Protein AF-A0A7C5M1B0-F1 (afdb_monomer)

Solvent-accessible surface area (backbone atoms only — not comparable to full-atom values): 9708 Å² total; per-residue (Å²): 134,82,79,70,89,41,77,62,59,51,50,24,54,49,39,26,70,75,68,70,40,52,71,68,57,21,45,44,49,53,32,47,56,36,47,69,73,64,40,56,62,58,49,53,54,39,55,74,72,73,57,76,77,47,74,69,47,49,53,51,51,53,39,23,64,42,48,64,36,65,39,94,92,37,84,89,41,70,48,62,63,58,57,89,81,52,76,47,73,60,75,83,57,37,100,81,70,49,70,61,76,73,84,53,64,68,61,51,54,50,33,49,53,55,38,56,51,49,54,56,50,44,69,72,70,40,98,83,39,66,69,58,52,51,53,53,48,32,67,72,63,34,93,88,44,51,66,67,56,55,55,49,42,55,52,78,69,60,72,79,89,119

Radius of gyration: 26.06 Å; Cα contacts (8 Å, |Δi|>4): 117; chains: 1; bounding box: 60×22×71 Å

pLDDT: mean 77.55, std 13.85, range [33.81, 94.12]

Mean predicted aligned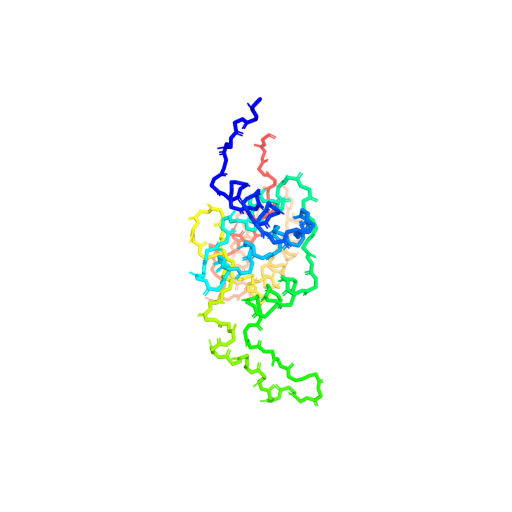 error: 15.54 Å

Sequence (162 aa):
MSEIDNPFDGEACRLMRAQGATEQQARDYVVLRYLRSGDTRALAHWLMGDYSPGPAVKKMVSYMLQPTRQDPEDASKILTCDPHTIPYELVIKSRGGKKGRRPDRVAAERNQAIRDLYYRRLAQVGKGGSDSVIAELVDELGPEVSESMIREAIKERSPKSG

Foldseek 3Di:
DDPPPDPLQVQLVVCCVPPVDDSLVSLLVSCVVCQQVVHCCSVVVVVVVPRDHDPVNVVLLVCLAPQWDQDPVHNVDTDGDDCNSGVHHDQDADPVRHRDDDPPVVLLVVLVVLQVQLVVVCVVVDPPCNVVSLVVSPVVVDDVDDSVSSVVSNVVPPPPPD

Secondary structure (DSSP, 8-state):
-----SHHHHHHHHHHHHH---HHHHHHHHHHHHHHTT--HHHHHHHHHT----HHHHHHHHHHH-SEEE-SS-TT-EEEPPTTT---------TTSSPPPPP-HHHHHHHHHHHHHHHHHHHHH-TT-HHHHHHHHHHHH-TTS-HHHHHHHHHTTS----

Structure (mmCIF, N/CA/C/O backbone):
data_AF-A0A7C5M1B0-F1
#
_entry.id   AF-A0A7C5M1B0-F1
#
loop_
_atom_site.group_PDB
_atom_site.id
_atom_site.type_symbol
_atom_site.label_atom_id
_atom_site.label_alt_id
_atom_site.label_comp_id
_atom_site.label_asym_id
_atom_site.label_entity_id
_atom_site.label_seq_id
_atom_site.pdbx_PDB_ins_code
_atom_site.Cartn_x
_atom_site.Cartn_y
_atom_site.Cartn_z
_atom_site.occupancy
_atom_site.B_iso_or_equiv
_atom_site.auth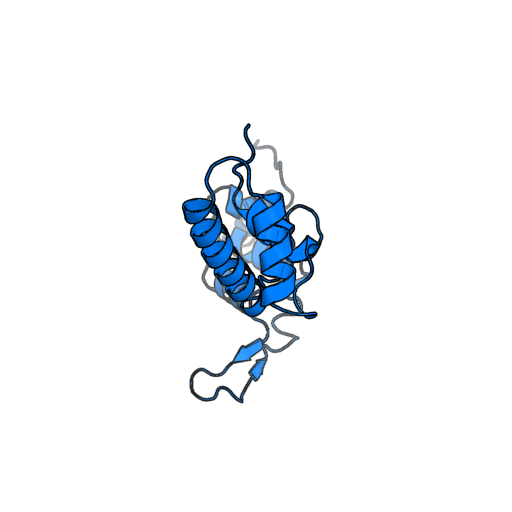_seq_id
_atom_site.auth_comp_id
_atom_site.auth_asym_id
_atom_site.auth_atom_id
_atom_site.pdbx_PDB_model_num
ATOM 1 N N . MET A 1 1 ? 34.343 -0.611 -10.446 1.00 36.69 1 MET A N 1
ATOM 2 C CA . MET A 1 1 ? 33.372 -1.656 -10.830 1.00 36.69 1 MET A CA 1
ATOM 3 C C . MET A 1 1 ? 32.404 -1.774 -9.672 1.00 36.69 1 MET A C 1
ATOM 5 O O . MET A 1 1 ? 32.791 -2.336 -8.662 1.00 36.69 1 MET A O 1
ATOM 9 N N . SER A 1 2 ? 31.248 -1.116 -9.743 1.00 43.09 2 SER A N 1
ATOM 10 C CA . SER A 1 2 ? 30.264 -1.146 -8.658 1.00 43.09 2 SER A CA 1
ATOM 11 C C . SER A 1 2 ? 29.664 -2.546 -8.553 1.00 43.09 2 SER A C 1
ATOM 13 O O . SER A 1 2 ? 29.187 -3.092 -9.550 1.00 43.09 2 SER A O 1
ATOM 15 N N . GLU A 1 3 ? 29.749 -3.131 -7.359 1.00 45.47 3 GLU A N 1
ATOM 16 C CA . GLU A 1 3 ? 29.021 -4.338 -6.983 1.00 45.47 3 GLU A CA 1
ATOM 17 C C . GLU A 1 3 ? 27.537 -4.115 -7.279 1.00 45.47 3 GLU A C 1
ATOM 19 O O . GLU A 1 3 ? 26.922 -3.159 -6.809 1.00 45.47 3 GLU A O 1
ATOM 24 N N . ILE A 1 4 ? 26.974 -4.967 -8.134 1.00 52.50 4 ILE A N 1
ATOM 25 C CA . ILE A 1 4 ? 25.532 -5.031 -8.353 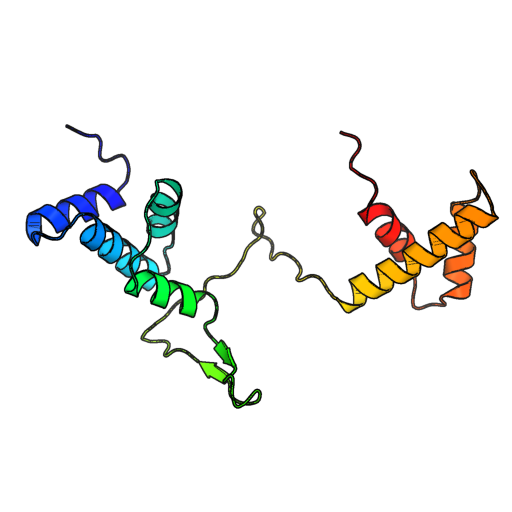1.00 52.50 4 ILE A CA 1
ATOM 26 C C . ILE A 1 4 ? 24.979 -5.763 -7.130 1.00 52.50 4 ILE A C 1
ATOM 28 O O . ILE A 1 4 ? 24.798 -6.977 -7.161 1.00 52.50 4 ILE A O 1
ATOM 32 N N . ASP A 1 5 ? 24.788 -5.031 -6.037 1.00 61.81 5 ASP A N 1
ATOM 33 C CA . ASP A 1 5 ? 24.369 -5.597 -4.748 1.00 61.81 5 ASP A CA 1
ATOM 34 C C . ASP A 1 5 ? 22.879 -6.011 -4.757 1.00 61.81 5 ASP A C 1
ATOM 36 O O . ASP A 1 5 ? 22.371 -6.655 -3.841 1.00 61.81 5 ASP A O 1
ATOM 40 N N . ASN A 1 6 ? 22.161 -5.701 -5.846 1.00 74.31 6 ASN A N 1
ATOM 41 C CA . ASN A 1 6 ? 20.771 -6.083 -6.048 1.00 74.31 6 ASN A CA 1
ATOM 42 C C . ASN A 1 6 ? 20.474 -6.531 -7.497 1.00 74.31 6 ASN A C 1
ATOM 44 O O . ASN A 1 6 ? 20.807 -5.807 -8.444 1.00 74.31 6 ASN A O 1
ATOM 48 N N . PRO A 1 7 ? 19.782 -7.674 -7.720 1.00 82.94 7 PRO A N 1
ATOM 49 C CA . PRO A 1 7 ? 19.343 -8.100 -9.054 1.00 82.94 7 PRO A CA 1
ATOM 50 C C . PRO A 1 7 ? 18.569 -7.034 -9.852 1.00 82.94 7 PRO A C 1
ATOM 52 O O . PRO A 1 7 ? 18.676 -7.021 -11.083 1.00 82.94 7 PRO A O 1
ATOM 55 N N . PHE A 1 8 ? 17.827 -6.135 -9.192 1.00 89.12 8 PHE A N 1
ATOM 56 C CA . PHE A 1 8 ? 17.046 -5.089 -9.868 1.00 89.12 8 PHE A CA 1
ATOM 57 C C . PHE A 1 8 ? 17.935 -4.008 -10.497 1.00 89.12 8 PHE A C 1
ATOM 59 O O . PHE A 1 8 ? 17.674 -3.580 -11.624 1.00 89.12 8 PHE A O 1
ATOM 66 N N . ASP A 1 9 ? 19.026 -3.625 -9.828 1.00 87.06 9 ASP A N 1
ATOM 67 C CA . ASP A 1 9 ? 19.977 -2.623 -10.332 1.00 87.06 9 ASP A CA 1
ATOM 68 C C . ASP A 1 9 ? 20.715 -3.136 -11.566 1.00 87.06 9 ASP A C 1
ATOM 70 O O . ASP A 1 9 ? 20.898 -2.413 -12.548 1.00 87.06 9 ASP A O 1
ATOM 74 N N . GLY A 1 10 ? 21.072 -4.424 -11.562 1.00 87.19 10 GLY A N 1
ATOM 75 C CA . GLY A 1 10 ? 21.668 -5.079 -12.722 1.00 87.19 10 GLY A CA 1
ATOM 76 C C . GLY A 1 10 ? 20.730 -5.093 -13.929 1.00 87.19 10 GLY A C 1
ATOM 77 O O . GLY A 1 10 ? 21.176 -4.935 -15.066 1.00 87.19 10 GLY A O 1
ATOM 78 N N . GLU A 1 11 ? 19.427 -5.261 -13.703 1.00 88.75 11 GLU A N 1
ATOM 79 C CA . GLU A 1 11 ? 18.418 -5.220 -14.762 1.00 88.75 11 GLU A CA 1
ATOM 80 C C . GLU A 1 11 ? 18.210 -3.804 -15.310 1.00 88.75 11 GLU A C 1
ATOM 82 O O . GLU A 1 11 ? 18.236 -3.621 -16.530 1.00 88.75 11 GLU A O 1
ATOM 87 N N . ALA A 1 12 ? 18.108 -2.801 -14.434 1.00 88.81 12 ALA A N 1
ATOM 88 C CA . ALA A 1 12 ? 18.019 -1.400 -14.837 1.00 88.81 12 ALA A CA 1
ATOM 89 C C . ALA A 1 12 ? 19.258 -0.969 -15.645 1.00 88.81 12 ALA A C 1
ATOM 91 O O . ALA A 1 12 ? 19.126 -0.414 -16.736 1.00 88.81 12 ALA A O 1
ATOM 92 N N . CYS A 1 13 ? 20.463 -1.335 -15.191 1.00 90.06 13 CYS A N 1
ATOM 93 C CA . CYS A 1 13 ? 21.714 -1.076 -15.912 1.00 90.06 13 CYS A CA 1
ATOM 94 C C . CYS A 1 13 ? 21.727 -1.698 -17.317 1.00 90.06 13 CYS A C 1
ATOM 96 O O . CYS A 1 13 ? 22.219 -1.084 -18.267 1.00 90.06 13 CYS A O 1
ATOM 98 N N . ARG A 1 14 ? 21.194 -2.918 -17.474 1.00 89.62 14 ARG A N 1
ATOM 99 C CA . ARG A 1 14 ? 21.079 -3.567 -18.790 1.00 89.62 14 ARG A CA 1
ATOM 100 C C . ARG A 1 14 ? 20.118 -2.816 -19.709 1.00 89.62 14 ARG A C 1
ATOM 102 O O . ARG A 1 14 ? 20.447 -2.634 -20.877 1.00 89.62 14 ARG A O 1
ATOM 109 N N . LEU A 1 15 ? 18.979 -2.351 -19.197 1.00 89.44 15 LEU A N 1
ATOM 110 C CA . LEU A 1 15 ? 18.005 -1.574 -19.973 1.00 89.44 15 LEU A CA 1
ATOM 111 C C . LEU A 1 15 ? 18.573 -0.230 -20.430 1.00 89.44 15 LEU A C 1
ATOM 113 O O . LEU A 1 15 ? 18.432 0.122 -21.599 1.00 89.44 15 LEU A O 1
ATOM 117 N N . MET A 1 16 ? 19.286 0.475 -19.550 1.00 90.44 16 MET A N 1
ATOM 118 C CA . MET A 1 16 ? 19.963 1.728 -19.901 1.00 90.44 16 MET A CA 1
ATOM 119 C C . MET A 1 16 ? 20.961 1.518 -21.047 1.00 90.44 16 MET A C 1
ATOM 121 O O . MET A 1 16 ? 20.971 2.280 -22.010 1.00 90.44 16 MET A O 1
ATOM 125 N N . ARG A 1 17 ? 21.765 0.447 -20.983 1.00 88.75 17 ARG A N 1
ATOM 126 C CA . ARG A 1 17 ? 22.765 0.126 -22.016 1.00 88.75 17 ARG A CA 1
ATOM 127 C C . ARG A 1 17 ? 22.148 -0.341 -23.332 1.00 88.75 17 ARG A C 1
ATOM 129 O O . ARG A 1 17 ? 22.654 0.013 -24.388 1.00 88.75 17 ARG A O 1
ATOM 136 N N . ALA A 1 18 ? 21.098 -1.158 -23.275 1.00 88.00 18 ALA A N 1
ATOM 137 C CA . ALA A 1 18 ? 20.510 -1.778 -24.460 1.00 88.00 18 ALA A CA 1
ATOM 138 C C . ALA A 1 18 ? 19.533 -0.859 -25.206 1.00 88.00 18 ALA A C 1
ATOM 140 O O . ALA A 1 18 ? 19.416 -0.959 -26.423 1.00 88.00 18 ALA A O 1
ATOM 141 N N . GLN A 1 19 ? 18.810 0.003 -24.487 1.00 85.56 19 GLN A N 1
ATOM 142 C CA . GLN A 1 19 ? 17.706 0.797 -25.040 1.00 85.56 19 GLN A CA 1
ATOM 143 C C . GLN A 1 19 ? 17.952 2.309 -24.966 1.00 85.56 19 GLN A C 1
ATOM 145 O O . GLN A 1 19 ? 17.096 3.079 -25.393 1.00 85.56 19 GLN A O 1
ATOM 150 N N . GLY A 1 20 ? 19.083 2.753 -24.404 1.00 83.25 20 GLY A N 1
ATOM 151 C CA . GLY A 1 20 ? 19.366 4.179 -24.202 1.00 83.25 20 GLY A CA 1
ATOM 152 C C . GLY A 1 20 ? 18.375 4.867 -23.257 1.00 83.25 20 GLY A C 1
ATOM 153 O O . GLY A 1 20 ? 18.245 6.088 -23.284 1.00 83.25 20 GLY A O 1
ATOM 154 N N . ALA A 1 21 ? 17.647 4.090 -22.451 1.00 85.62 21 ALA A N 1
ATOM 155 C CA . ALA A 1 21 ? 16.669 4.605 -21.506 1.00 85.62 21 ALA A CA 1
ATOM 156 C C . ALA A 1 21 ? 17.361 5.409 -20.399 1.00 85.62 21 ALA A C 1
ATOM 158 O O . ALA A 1 21 ? 18.472 5.076 -19.973 1.00 85.62 21 ALA A O 1
ATOM 159 N N . THR A 1 22 ? 16.682 6.436 -19.886 1.00 91.50 22 THR A N 1
ATOM 160 C CA . THR A 1 22 ? 17.161 7.121 -18.682 1.00 91.50 22 THR A CA 1
ATOM 161 C C . THR A 1 22 ? 17.103 6.174 -17.487 1.00 91.50 22 THR A C 1
ATOM 163 O O . THR A 1 22 ? 16.317 5.224 -17.459 1.00 91.50 22 THR A O 1
ATOM 166 N N . GLU A 1 23 ? 17.912 6.443 -16.465 1.00 89.50 23 GLU A N 1
ATOM 167 C CA . GLU A 1 23 ? 17.911 5.649 -15.234 1.00 89.50 23 GLU A CA 1
ATOM 168 C C . GLU A 1 23 ? 16.509 5.541 -14.618 1.00 89.50 23 GLU A C 1
ATOM 170 O O . GLU A 1 23 ? 16.060 4.453 -14.260 1.00 89.50 23 GLU A O 1
ATOM 175 N N . GLN A 1 24 ? 15.771 6.653 -14.592 1.00 90.69 24 GLN A N 1
ATOM 176 C CA . GLN A 1 24 ? 14.396 6.694 -14.106 1.00 90.69 24 GLN A CA 1
ATOM 177 C C . GLN A 1 24 ? 13.464 5.785 -14.921 1.00 90.69 24 GLN A C 1
ATOM 179 O O . GLN A 1 24 ? 12.676 5.035 -14.349 1.00 90.69 24 GLN A O 1
ATOM 184 N N . GLN A 1 25 ? 13.560 5.822 -16.253 1.00 91.75 25 GLN A N 1
ATOM 185 C CA . GLN A 1 25 ? 12.745 4.978 -17.132 1.00 91.75 25 GLN A CA 1
ATOM 186 C C . GLN A 1 25 ? 13.082 3.494 -16.966 1.00 91.75 25 GLN A C 1
ATOM 188 O O . GLN A 1 25 ? 12.183 2.654 -16.959 1.00 91.75 25 GLN A O 1
ATOM 193 N N . ALA A 1 26 ? 14.366 3.171 -16.801 1.00 93.00 26 ALA A N 1
ATOM 194 C CA . ALA A 1 26 ? 14.817 1.807 -16.571 1.00 93.00 26 ALA A CA 1
ATOM 195 C C . ALA A 1 26 ? 14.298 1.263 -15.231 1.00 93.00 26 ALA A C 1
ATOM 197 O O . ALA A 1 26 ? 13.750 0.160 -15.195 1.00 93.00 26 ALA A O 1
ATOM 198 N N . ARG A 1 27 ? 14.390 2.051 -14.150 1.00 93.06 27 ARG A N 1
ATOM 199 C CA . ARG A 1 27 ? 13.822 1.699 -12.837 1.00 93.06 27 ARG A CA 1
ATOM 200 C C . ARG A 1 27 ? 12.303 1.519 -12.916 1.00 93.06 27 ARG A C 1
ATOM 202 O O . ARG A 1 27 ? 11.799 0.479 -12.497 1.00 93.06 27 ARG A O 1
ATOM 209 N N . ASP A 1 28 ? 11.577 2.464 -13.523 1.00 94.12 28 ASP A N 1
ATOM 210 C CA . ASP A 1 28 ? 10.119 2.375 -13.713 1.00 94.12 28 ASP A CA 1
ATOM 211 C C . ASP A 1 28 ? 9.714 1.103 -14.474 1.00 94.12 28 ASP A C 1
ATOM 213 O O . ASP A 1 28 ? 8.752 0.429 -14.096 1.00 94.12 28 ASP A O 1
ATOM 217 N N . TYR A 1 29 ? 10.451 0.748 -15.531 1.00 93.56 29 TYR A N 1
ATOM 218 C CA . TYR A 1 29 ? 10.192 -0.459 -16.311 1.00 93.56 29 TYR A CA 1
ATOM 219 C C . TYR A 1 29 ? 10.361 -1.726 -15.471 1.00 93.56 29 TYR A C 1
ATOM 221 O O . TYR A 1 29 ? 9.476 -2.587 -15.470 1.00 93.56 29 TYR A O 1
ATOM 229 N N . VAL A 1 30 ? 11.471 -1.831 -14.732 1.00 93.62 30 VAL A N 1
ATOM 230 C CA . VAL A 1 30 ? 11.724 -2.972 -13.845 1.00 93.62 30 VAL A CA 1
ATOM 231 C C . VAL A 1 30 ? 10.624 -3.051 -12.789 1.00 93.62 30 VAL A C 1
ATOM 233 O O . VAL A 1 30 ? 9.998 -4.095 -12.641 1.00 93.62 30 VAL A O 1
ATOM 236 N N . VAL A 1 31 ? 10.278 -1.945 -12.127 1.00 93.81 31 VAL A N 1
ATOM 237 C CA . VAL A 1 31 ? 9.184 -1.934 -11.146 1.00 93.81 31 VAL A CA 1
ATOM 238 C C . VAL A 1 31 ? 7.869 -2.424 -11.756 1.00 93.81 31 VAL A C 1
ATOM 240 O O . VAL A 1 31 ? 7.239 -3.322 -11.200 1.00 93.81 31 VAL A O 1
ATOM 243 N N . LEU A 1 32 ? 7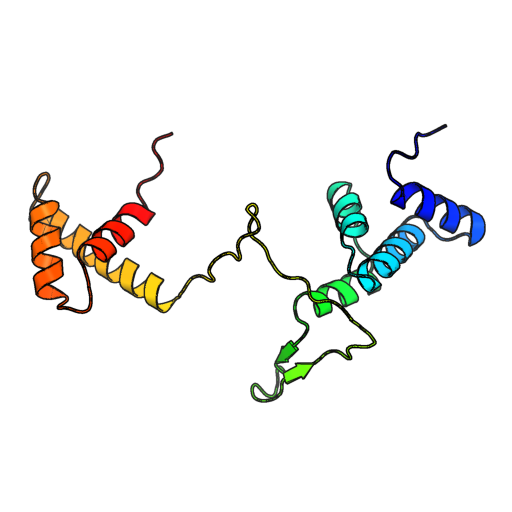.453 -1.888 -12.907 1.00 92.12 32 LEU A N 1
ATOM 244 C CA . LEU A 1 32 ? 6.210 -2.301 -13.567 1.00 92.12 32 LEU A CA 1
ATOM 245 C C . LEU A 1 32 ? 6.204 -3.788 -13.918 1.00 92.12 32 LEU A C 1
ATOM 247 O O . LEU A 1 32 ? 5.176 -4.450 -13.766 1.00 92.12 32 LEU A O 1
ATOM 251 N N . ARG A 1 33 ? 7.339 -4.315 -14.383 1.00 91.31 33 ARG A N 1
ATOM 252 C CA . ARG A 1 33 ? 7.486 -5.729 -14.723 1.00 91.31 33 ARG A CA 1
ATOM 253 C C . ARG A 1 33 ? 7.256 -6.623 -13.504 1.00 91.31 33 ARG A C 1
ATOM 255 O O . ARG A 1 33 ? 6.480 -7.568 -13.604 1.00 91.31 33 ARG A O 1
ATOM 262 N N . TYR A 1 34 ? 7.884 -6.308 -12.372 1.00 91.25 34 TYR A N 1
ATOM 263 C CA . TYR A 1 34 ? 7.756 -7.102 -11.144 1.00 91.25 34 TYR A CA 1
ATOM 264 C C . TYR A 1 34 ? 6.376 -6.934 -10.489 1.00 91.25 34 TYR A C 1
ATOM 266 O O . TYR A 1 34 ? 5.781 -7.915 -10.044 1.00 91.25 34 TYR A O 1
ATOM 274 N N . LEU A 1 35 ? 5.791 -5.731 -10.520 1.00 89.94 35 LEU A N 1
ATOM 275 C CA . LEU A 1 35 ? 4.429 -5.512 -10.018 1.00 89.94 35 LEU A CA 1
ATOM 276 C C . LEU A 1 35 ? 3.387 -6.333 -10.788 1.00 89.94 35 LEU A C 1
ATOM 278 O O . LEU A 1 35 ? 2.474 -6.889 -10.181 1.00 89.94 35 LEU A O 1
ATOM 282 N N . ARG A 1 36 ? 3.545 -6.476 -12.111 1.00 87.69 36 ARG A N 1
ATOM 283 C CA . ARG A 1 36 ? 2.673 -7.329 -12.938 1.00 87.69 36 ARG A CA 1
ATOM 284 C C . ARG A 1 36 ? 2.764 -8.813 -12.593 1.00 87.69 36 ARG A C 1
ATOM 286 O O . ARG A 1 36 ? 1.823 -9.532 -12.896 1.00 87.69 36 ARG A O 1
ATOM 293 N N . SER A 1 37 ? 3.853 -9.265 -11.971 1.00 86.75 37 SER A N 1
ATOM 294 C CA . SER A 1 37 ? 3.994 -10.624 -11.432 1.00 86.75 37 SER A CA 1
ATOM 295 C C . SER A 1 37 ? 3.676 -10.716 -9.934 1.00 86.75 37 SER A C 1
ATOM 297 O O . SER A 1 37 ? 3.925 -11.751 -9.323 1.00 86.75 37 SER A O 1
ATOM 299 N N . GLY A 1 38 ? 3.168 -9.638 -9.325 1.00 84.31 38 GLY A N 1
ATOM 300 C CA . GLY A 1 38 ? 2.824 -9.588 -7.902 1.00 84.31 38 GLY A CA 1
ATOM 301 C C . GLY A 1 38 ? 4.027 -9.450 -6.967 1.00 84.31 38 GLY A C 1
ATOM 302 O O . GLY A 1 38 ? 3.877 -9.590 -5.755 1.00 84.31 38 GLY A O 1
ATOM 303 N N . ASP A 1 39 ? 5.217 -9.168 -7.501 1.00 87.19 39 ASP A N 1
ATOM 304 C CA . ASP A 1 39 ? 6.433 -8.976 -6.716 1.00 87.19 39 ASP A CA 1
ATOM 305 C C . ASP A 1 39 ? 6.668 -7.484 -6.454 1.00 87.19 39 ASP A C 1
ATOM 307 O O . ASP A 1 39 ? 6.848 -6.674 -7.364 1.00 87.19 39 ASP A O 1
ATOM 311 N N . THR A 1 40 ? 6.669 -7.109 -5.178 1.00 89.69 40 THR A N 1
ATOM 312 C CA . THR A 1 40 ? 6.846 -5.725 -4.729 1.00 89.69 40 THR A CA 1
ATOM 313 C C . THR A 1 40 ? 8.272 -5.414 -4.290 1.00 89.69 40 THR A C 1
ATOM 315 O O . THR A 1 40 ? 8.549 -4.273 -3.924 1.00 89.69 40 THR A O 1
ATOM 318 N N . ARG A 1 41 ? 9.198 -6.385 -4.325 1.00 89.31 41 ARG A N 1
ATOM 319 C CA . ARG A 1 41 ? 10.568 -6.214 -3.811 1.00 89.31 41 ARG A CA 1
ATOM 320 C C . ARG A 1 41 ? 11.348 -5.144 -4.564 1.00 89.31 41 ARG A C 1
ATOM 322 O O . ARG A 1 41 ? 12.036 -4.358 -3.920 1.00 89.31 41 ARG A O 1
ATOM 329 N N . ALA A 1 42 ? 11.193 -5.068 -5.887 1.00 91.06 42 ALA A N 1
ATOM 330 C CA . ALA A 1 42 ? 11.826 -4.031 -6.703 1.00 91.06 42 ALA A CA 1
ATOM 331 C C . ALA A 1 42 ? 11.343 -2.628 -6.309 1.00 91.06 42 ALA A C 1
ATOM 333 O O . ALA A 1 42 ? 12.148 -1.733 -6.061 1.00 91.06 42 ALA A O 1
ATOM 334 N N . LEU A 1 43 ? 10.023 -2.464 -6.162 1.00 92.06 43 LEU A N 1
ATOM 335 C CA . LEU A 1 43 ? 9.423 -1.212 -5.703 1.00 92.06 43 LEU A CA 1
ATOM 336 C C . LEU A 1 43 ? 9.907 -0.849 -4.292 1.00 92.06 43 LEU A C 1
ATOM 338 O O . LEU A 1 43 ? 10.326 0.279 -4.061 1.00 92.06 43 LEU A O 1
ATOM 342 N N . ALA A 1 44 ? 9.861 -1.798 -3.354 1.00 90.56 44 ALA A N 1
ATOM 343 C CA . ALA A 1 44 ? 10.244 -1.572 -1.964 1.00 90.56 44 ALA A CA 1
ATOM 344 C C . ALA A 1 44 ? 11.723 -1.197 -1.827 1.00 90.56 44 ALA A C 1
ATOM 346 O O . ALA A 1 44 ? 12.045 -0.262 -1.099 1.00 90.56 44 ALA A O 1
ATOM 347 N N . HIS A 1 45 ? 12.609 -1.896 -2.540 1.00 91.06 45 HIS A N 1
ATOM 348 C CA . HIS A 1 45 ? 14.039 -1.622 -2.521 1.00 91.06 45 HIS A CA 1
ATOM 349 C C . HIS A 1 45 ? 14.345 -0.178 -2.922 1.00 91.06 45 HIS A C 1
ATOM 351 O O . HIS A 1 45 ? 14.981 0.547 -2.161 1.00 91.06 45 HIS A O 1
ATOM 357 N N . TRP A 1 46 ? 13.845 0.262 -4.076 1.00 91.94 46 TRP A N 1
ATOM 358 C CA . TRP A 1 46 ? 14.146 1.603 -4.560 1.00 91.94 46 TRP A CA 1
ATOM 359 C C . TRP A 1 46 ? 13.407 2.696 -3.785 1.00 91.94 46 TRP A C 1
ATOM 361 O O . TRP A 1 46 ? 13.987 3.752 -3.551 1.00 91.94 46 TRP A O 1
ATOM 371 N N . LEU A 1 47 ? 12.184 2.450 -3.298 1.00 91.62 47 LEU A N 1
ATOM 372 C CA . LEU A 1 47 ? 11.496 3.402 -2.412 1.00 91.62 47 LEU A CA 1
ATOM 373 C C . LEU A 1 47 ? 12.275 3.682 -1.118 1.00 91.62 47 LEU A C 1
ATOM 375 O O . LEU A 1 47 ? 12.180 4.786 -0.590 1.00 91.62 47 LEU A O 1
ATOM 379 N N . MET A 1 48 ? 13.044 2.714 -0.607 1.00 88.56 48 MET A N 1
ATOM 380 C CA . MET A 1 48 ? 13.947 2.946 0.530 1.00 88.56 48 MET A CA 1
ATOM 381 C C . MET A 1 48 ? 15.180 3.776 0.150 1.00 88.56 48 MET A C 1
ATOM 383 O O . MET A 1 48 ? 15.799 4.367 1.030 1.00 88.56 48 MET A O 1
ATOM 387 N N . GLY A 1 49 ? 15.541 3.797 -1.134 1.00 82.31 49 GLY A N 1
ATOM 388 C CA . GLY A 1 49 ? 16.770 4.392 -1.645 1.00 82.31 49 GLY A CA 1
ATOM 389 C C . GLY A 1 49 ? 16.685 5.862 -2.045 1.00 82.31 49 GLY A C 1
ATOM 390 O O . GLY A 1 49 ? 17.753 6.447 -2.114 1.00 82.31 49 GLY A O 1
ATOM 391 N N . ASP A 1 50 ? 15.473 6.421 -2.236 1.00 87.19 50 ASP A N 1
ATOM 392 C CA . ASP A 1 50 ? 15.127 7.786 -2.731 1.00 87.19 50 ASP A CA 1
ATOM 393 C C . ASP A 1 50 ? 14.316 7.830 -4.044 1.00 87.19 50 ASP A C 1
ATOM 395 O O . ASP A 1 50 ? 13.922 8.901 -4.515 1.00 87.19 50 ASP A O 1
ATOM 399 N N . TYR A 1 51 ? 14.016 6.680 -4.642 1.00 91.56 51 TYR A N 1
ATOM 400 C CA . TYR A 1 51 ? 13.312 6.625 -5.919 1.00 91.56 51 TYR A CA 1
ATOM 401 C C . TYR A 1 51 ? 11.894 7.200 -5.833 1.00 91.56 51 TYR A C 1
ATOM 403 O O . TYR A 1 51 ? 11.070 6.789 -5.014 1.00 91.56 51 TYR A O 1
ATOM 411 N N . SER A 1 52 ? 11.581 8.104 -6.764 1.00 91.81 52 SER A N 1
ATOM 412 C CA . SER A 1 52 ? 10.235 8.635 -6.966 1.00 91.81 52 SER A CA 1
ATOM 413 C C . SER A 1 52 ? 9.566 7.908 -8.133 1.00 91.81 52 SER A C 1
ATOM 415 O O . SER A 1 52 ? 10.025 8.049 -9.267 1.00 91.81 52 SER A O 1
ATOM 417 N N . PRO A 1 53 ? 8.477 7.149 -7.913 1.00 92.94 53 PRO A N 1
ATOM 418 C CA . PRO A 1 53 ? 7.851 6.397 -8.991 1.00 92.94 53 PRO A CA 1
ATOM 419 C C . PRO A 1 53 ? 7.258 7.297 -10.078 1.00 92.94 53 PRO A C 1
ATOM 421 O O . PRO A 1 53 ? 6.582 8.295 -9.782 1.00 92.94 53 PRO A O 1
ATOM 424 N N . GLY A 1 54 ? 7.442 6.914 -11.342 1.00 92.94 54 GLY A N 1
ATOM 425 C CA . GLY A 1 54 ? 6.801 7.591 -12.463 1.00 92.94 54 GLY A CA 1
ATOM 426 C C . GLY A 1 54 ? 5.271 7.433 -12.486 1.00 92.94 54 GLY A C 1
ATOM 427 O O . GLY A 1 54 ? 4.696 6.624 -11.745 1.00 92.94 54 GLY A O 1
ATOM 428 N N . PRO A 1 55 ? 4.568 8.183 -13.357 1.00 91.56 55 PRO A N 1
ATOM 429 C CA . PRO A 1 55 ? 3.103 8.175 -13.426 1.00 91.56 55 PRO A CA 1
ATOM 430 C C . PRO A 1 55 ? 2.499 6.787 -13.672 1.00 91.56 55 PRO A C 1
ATOM 432 O O . PRO A 1 55 ? 1.477 6.443 -13.080 1.00 91.56 55 PRO A O 1
ATOM 435 N N . ALA A 1 56 ? 3.141 5.965 -14.506 1.00 88.69 56 ALA A N 1
ATOM 436 C CA . ALA A 1 56 ? 2.665 4.620 -14.824 1.00 88.69 56 ALA A CA 1
ATOM 437 C C . ALA A 1 56 ? 2.730 3.677 -13.611 1.00 88.69 56 ALA A C 1
ATOM 439 O O . ALA A 1 56 ? 1.767 2.960 -13.336 1.00 88.69 56 ALA A O 1
ATOM 440 N N . VAL A 1 57 ? 3.830 3.722 -12.850 1.00 91.81 57 VAL A N 1
ATOM 441 C CA . VAL A 1 57 ? 3.993 2.945 -11.612 1.00 91.81 57 VAL A CA 1
ATOM 442 C C . VAL A 1 57 ? 2.981 3.402 -10.565 1.00 91.81 57 VAL A C 1
ATOM 444 O O . VAL A 1 57 ? 2.292 2.570 -9.982 1.00 91.81 57 VAL A O 1
ATOM 447 N N . LYS A 1 58 ? 2.824 4.719 -10.370 1.00 90.88 58 LYS A N 1
ATOM 448 C CA . LYS A 1 58 ? 1.823 5.287 -9.449 1.00 90.88 58 LYS A CA 1
ATOM 449 C C . LYS A 1 58 ? 0.413 4.822 -9.790 1.00 90.88 58 LYS A C 1
ATOM 451 O O . LYS A 1 58 ? -0.321 4.402 -8.900 1.00 90.88 58 LYS A O 1
ATOM 456 N N . LYS A 1 59 ? 0.052 4.849 -11.077 1.00 87.00 59 LYS A N 1
ATOM 457 C CA . LYS A 1 59 ? -1.245 4.373 -11.564 1.00 87.00 59 LYS A CA 1
ATOM 458 C C . LYS A 1 59 ? -1.440 2.888 -11.243 1.00 87.00 59 LYS A C 1
ATOM 460 O O . LYS A 1 59 ? -2.446 2.543 -10.632 1.00 87.00 59 LYS A O 1
ATOM 465 N N . MET A 1 60 ? -0.458 2.039 -11.558 1.00 87.44 60 MET A N 1
ATOM 466 C CA . MET A 1 60 ? -0.490 0.610 -11.219 1.00 87.44 60 MET A CA 1
ATOM 467 C C . MET A 1 60 ? -0.694 0.390 -9.714 1.00 87.44 60 MET A C 1
ATOM 469 O O . MET A 1 60 ? -1.649 -0.265 -9.314 1.00 87.44 60 MET A O 1
ATOM 473 N N . VAL A 1 61 ? 0.139 1.003 -8.870 1.00 89.00 61 VAL A N 1
ATOM 474 C CA . VAL A 1 61 ? 0.048 0.864 -7.408 1.00 89.00 61 VAL A CA 1
ATOM 475 C C . VAL A 1 61 ? -1.301 1.353 -6.882 1.00 89.00 61 VAL A C 1
ATOM 477 O O . VAL A 1 61 ? -1.893 0.694 -6.033 1.00 89.00 61 VAL A O 1
ATOM 480 N N . SER A 1 62 ? -1.819 2.474 -7.398 1.00 85.50 62 SER A N 1
ATOM 481 C CA . SER A 1 62 ? -3.108 3.024 -6.960 1.00 85.50 62 SER A CA 1
ATOM 482 C C . SER A 1 62 ? -4.256 2.041 -7.170 1.00 85.50 62 SER A C 1
ATOM 484 O O . SER A 1 62 ? -5.079 1.842 -6.280 1.00 85.50 62 SER A O 1
ATOM 486 N N . TYR A 1 63 ? -4.260 1.364 -8.311 1.00 84.44 63 TYR A N 1
ATOM 487 C CA . TYR A 1 63 ? -5.248 0.349 -8.599 1.00 84.44 63 TYR A CA 1
ATOM 488 C C . TYR A 1 63 ? -5.013 -0.951 -7.822 1.00 84.44 63 TYR A C 1
ATOM 490 O O . TYR A 1 63 ? -5.976 -1.572 -7.394 1.00 84.44 63 TYR A O 1
ATOM 498 N N . MET A 1 64 ? -3.761 -1.358 -7.588 1.00 86.50 64 MET A N 1
ATOM 499 C CA . MET A 1 64 ? -3.489 -2.521 -6.736 1.00 86.50 64 MET A CA 1
ATOM 500 C C . MET A 1 64 ? -3.921 -2.275 -5.279 1.00 86.50 64 MET A C 1
ATOM 502 O O . MET A 1 64 ? -4.298 -3.220 -4.597 1.00 86.50 64 MET A O 1
ATOM 506 N N . LEU A 1 65 ? -3.872 -1.030 -4.785 1.00 84.00 65 LEU A N 1
ATOM 507 C CA . LEU A 1 65 ? -4.352 -0.647 -3.445 1.00 84.00 65 LEU A CA 1
ATOM 508 C C . LEU A 1 65 ? -5.883 -0.564 -3.348 1.00 84.00 65 LEU A C 1
ATOM 510 O O . LEU A 1 65 ? -6.437 -0.700 -2.259 1.00 84.00 65 LEU A O 1
ATOM 514 N N . GLN A 1 66 ? -6.555 -0.278 -4.463 1.00 78.44 66 GLN A N 1
ATOM 515 C CA . GLN A 1 66 ? -8.008 -0.133 -4.555 1.00 78.44 66 GLN A CA 1
ATOM 516 C C . GLN A 1 66 ? -8.520 -0.830 -5.827 1.00 78.44 66 GLN A C 1
ATOM 518 O O . GLN A 1 66 ? -8.918 -0.153 -6.779 1.00 78.44 66 GLN A O 1
ATOM 523 N N . PRO A 1 67 ? -8.512 -2.178 -5.869 1.00 72.19 67 PRO A N 1
ATOM 524 C CA . PRO A 1 67 ? -8.915 -2.928 -7.064 1.00 72.19 67 PRO A CA 1
ATOM 525 C C . PRO A 1 67 ? -10.395 -2.716 -7.404 1.00 72.19 67 PRO A C 1
ATOM 527 O O . PRO A 1 67 ? -10.792 -2.758 -8.570 1.00 72.19 67 PRO A O 1
ATOM 530 N N . THR A 1 68 ? -11.196 -2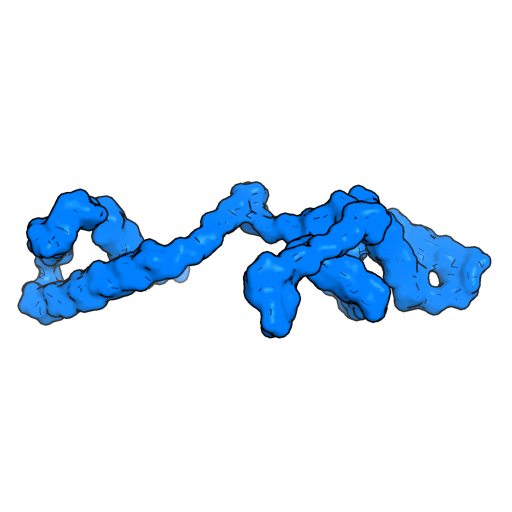.437 -6.375 1.00 73.44 68 THR A N 1
ATOM 531 C CA . THR A 1 68 ? -12.588 -2.008 -6.463 1.00 73.44 68 THR A CA 1
ATOM 532 C C . THR A 1 68 ? -12.700 -0.570 -5.972 1.00 73.44 68 THR A C 1
ATOM 534 O O . THR A 1 68 ? -12.346 -0.277 -4.826 1.00 73.44 68 THR A O 1
ATOM 537 N N . ARG A 1 69 ? -13.224 0.323 -6.806 1.00 68.75 69 ARG A N 1
ATOM 538 C CA . ARG A 1 69 ? -13.460 1.725 -6.460 1.00 68.75 69 ARG A CA 1
ATOM 539 C C . ARG A 1 69 ? -14.943 2.034 -6.608 1.00 68.75 69 ARG A C 1
ATOM 541 O O . ARG A 1 69 ? -15.535 1.664 -7.610 1.00 68.75 69 ARG A O 1
ATOM 548 N N . GLN A 1 70 ? -15.552 2.691 -5.628 1.00 70.56 70 GLN A N 1
ATOM 549 C CA . GLN A 1 70 ? -16.911 3.206 -5.809 1.00 70.56 70 GLN A CA 1
ATOM 550 C C . GLN A 1 70 ? -16.882 4.397 -6.767 1.00 70.56 70 GLN A C 1
ATOM 552 O O . GLN A 1 70 ? -15.957 5.215 -6.711 1.00 70.56 70 GLN A O 1
ATOM 557 N N . ASP A 1 71 ? -17.861 4.450 -7.665 1.00 69.62 71 ASP A N 1
ATOM 558 C CA . ASP A 1 71 ? -18.058 5.592 -8.549 1.00 69.62 71 ASP A CA 1
ATOM 559 C C . ASP A 1 71 ? -18.393 6.824 -7.679 1.00 69.62 71 ASP A C 1
ATOM 561 O O . ASP A 1 71 ? -19.270 6.733 -6.815 1.00 69.62 71 ASP A O 1
ATOM 565 N N . PRO A 1 72 ? -17.673 7.953 -7.817 1.00 70.25 72 PRO A N 1
ATOM 566 C CA . PRO A 1 72 ? -17.928 9.145 -7.007 1.00 70.25 72 PRO A CA 1
ATOM 567 C C . PRO A 1 72 ? -19.334 9.724 -7.212 1.00 70.25 72 PRO A C 1
ATOM 569 O O . PRO A 1 72 ? -19.845 10.370 -6.302 1.00 70.25 72 PRO A O 1
ATOM 572 N N . GLU A 1 73 ? -19.956 9.470 -8.364 1.00 80.19 73 GLU A N 1
ATOM 573 C CA . GLU A 1 73 ? -21.306 9.947 -8.686 1.00 80.19 73 GLU A CA 1
ATOM 574 C C . GLU A 1 73 ? -22.393 8.915 -8.332 1.00 80.19 73 GLU A C 1
ATOM 576 O O . GLU A 1 73 ? -23.570 9.257 -8.239 1.00 80.19 73 GLU A O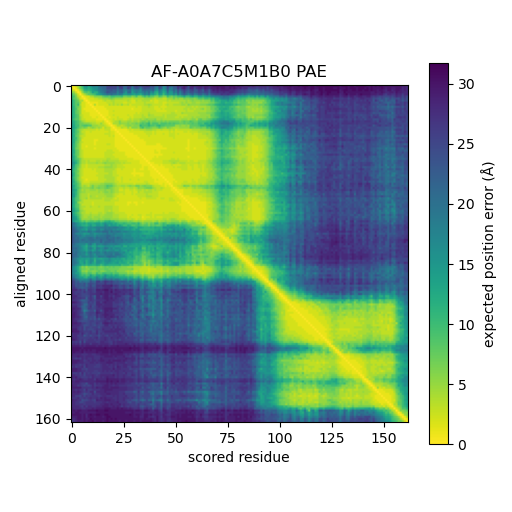 1
ATOM 581 N N . ASP A 1 74 ? -22.018 7.648 -8.111 1.00 76.06 74 ASP A N 1
ATOM 582 C CA . ASP A 1 74 ? -22.951 6.559 -7.815 1.00 76.06 74 ASP A CA 1
ATOM 583 C C . ASP A 1 74 ? -22.341 5.534 -6.845 1.00 76.06 74 ASP A C 1
ATOM 585 O O . ASP A 1 74 ? -21.623 4.604 -7.222 1.00 76.06 74 ASP A O 1
ATOM 589 N N . ALA A 1 75 ? -22.699 5.662 -5.565 1.00 74.31 75 ALA A N 1
ATOM 590 C CA . ALA A 1 75 ? -22.227 4.782 -4.497 1.00 74.31 75 ALA A CA 1
ATOM 591 C C . ALA A 1 75 ? -22.642 3.305 -4.669 1.00 74.31 75 ALA A C 1
ATOM 593 O O . ALA A 1 75 ? -22.053 2.428 -4.028 1.00 74.31 75 ALA A O 1
ATOM 594 N N . SER A 1 76 ? -23.639 3.017 -5.516 1.00 74.75 76 SER A N 1
ATOM 595 C CA . SER A 1 76 ? -24.076 1.650 -5.821 1.00 74.75 76 SER A CA 1
ATOM 596 C C . SER A 1 76 ? -23.211 0.972 -6.887 1.00 74.75 76 SER A C 1
ATOM 598 O O . SER A 1 76 ? -23.199 -0.257 -6.997 1.00 74.75 76 SER A O 1
ATOM 600 N N . LYS A 1 77 ? -22.427 1.754 -7.636 1.00 73.75 77 LYS A N 1
ATOM 601 C CA . LYS A 1 77 ? -21.606 1.273 -8.738 1.00 73.75 77 LYS A CA 1
ATOM 602 C C . LYS A 1 77 ? -20.165 1.052 -8.294 1.00 73.75 77 LYS A C 1
ATOM 604 O O . LYS A 1 77 ? -19.451 1.968 -7.886 1.00 73.75 77 LYS A O 1
ATOM 609 N N . ILE A 1 78 ? -19.719 -0.194 -8.415 1.00 72.50 78 ILE A N 1
ATOM 610 C CA . ILE A 1 78 ? -18.342 -0.593 -8.130 1.00 72.50 78 ILE A CA 1
ATOM 611 C C . ILE A 1 78 ? -17.582 -0.676 -9.453 1.00 72.50 78 ILE A C 1
ATOM 613 O O . ILE A 1 78 ? -17.836 -1.541 -10.287 1.00 72.50 78 ILE A O 1
ATOM 617 N N . LEU A 1 79 ? -16.626 0.226 -9.637 1.00 66.88 79 LEU A N 1
ATOM 618 C CA . LEU A 1 79 ? -15.642 0.187 -10.706 1.00 66.88 79 LEU A CA 1
ATOM 619 C C . LEU A 1 79 ? -14.566 -0.834 -10.332 1.00 66.88 79 LEU A C 1
ATOM 621 O O . LEU A 1 79 ? -13.755 -0.611 -9.432 1.00 66.88 79 LEU A O 1
ATOM 625 N N . THR A 1 80 ? -14.566 -1.968 -11.019 1.00 64.19 80 THR A N 1
ATOM 626 C CA . THR A 1 80 ? -13.511 -2.976 -10.916 1.00 64.19 80 THR A CA 1
ATOM 627 C C . THR A 1 80 ? -12.468 -2.735 -11.995 1.00 64.19 80 THR A C 1
ATOM 629 O O . THR A 1 80 ? -12.815 -2.543 -13.162 1.00 64.19 80 THR A O 1
ATOM 632 N N . CYS A 1 81 ? -11.189 -2.763 -11.630 1.00 65.38 81 CYS A N 1
ATOM 633 C CA . CYS A 1 81 ? -10.129 -2.780 -12.634 1.00 65.38 81 CYS A CA 1
ATOM 634 C C . CYS A 1 81 ? -10.172 -4.099 -13.415 1.00 65.38 81 CYS A C 1
ATOM 636 O O . CYS A 1 81 ? -10.459 -5.151 -12.846 1.00 65.38 81 CYS A O 1
ATOM 638 N N . ASP A 1 82 ? -9.875 -4.037 -14.712 1.00 67.62 82 ASP A N 1
ATOM 639 C CA . ASP A 1 82 ? -9.752 -5.229 -15.547 1.00 67.62 82 ASP A CA 1
ATOM 640 C C . ASP A 1 82 ? -8.649 -6.165 -14.990 1.00 67.62 82 ASP A C 1
ATOM 642 O O . ASP A 1 82 ? -7.501 -5.721 -14.839 1.00 67.62 82 ASP A O 1
ATOM 646 N N . PRO A 1 83 ? -8.958 -7.445 -14.697 1.00 60.34 83 PRO A N 1
ATOM 647 C CA . PRO A 1 83 ? -7.996 -8.413 -14.168 1.00 60.34 83 PRO A CA 1
ATOM 648 C C . PRO A 1 83 ? -6.767 -8.616 -15.060 1.00 60.34 83 PRO A C 1
ATOM 650 O O . PRO A 1 83 ? -5.688 -8.924 -14.555 1.00 60.34 83 PRO A O 1
ATOM 653 N N . HIS A 1 84 ? -6.899 -8.420 -16.378 1.00 62.53 84 HIS A N 1
ATOM 654 C CA . HIS A 1 84 ? -5.766 -8.522 -17.304 1.00 62.53 84 HIS A CA 1
ATOM 655 C C . HIS A 1 84 ? -4.800 -7.344 -17.185 1.00 62.53 84 HIS A C 1
ATOM 657 O O . HIS A 1 84 ? -3.611 -7.472 -17.482 1.00 62.53 84 HIS A O 1
ATOM 663 N N . THR A 1 85 ? -5.296 -6.201 -16.718 1.00 66.50 85 THR A N 1
ATOM 664 C CA . THR A 1 85 ? -4.475 -5.019 -16.483 1.00 66.50 85 THR A CA 1
ATOM 665 C C . THR A 1 85 ? -3.749 -5.125 -15.138 1.00 66.50 85 THR A C 1
ATOM 667 O O . THR A 1 85 ? -2.607 -4.667 -15.032 1.00 66.50 85 THR A O 1
ATOM 670 N N . ILE A 1 86 ? -4.388 -5.714 -14.113 1.00 72.38 86 ILE A N 1
ATOM 671 C CA . ILE A 1 86 ? -3.909 -5.702 -12.716 1.00 72.38 86 ILE A CA 1
ATOM 672 C C . ILE A 1 86 ? -4.237 -7.030 -12.028 1.00 72.38 86 ILE A C 1
ATOM 674 O O . ILE A 1 86 ? -5.274 -7.158 -11.379 1.00 72.38 86 ILE A O 1
ATOM 678 N N . PRO A 1 87 ? -3.347 -8.026 -12.152 1.00 71.75 87 PRO A N 1
ATOM 679 C CA . PRO A 1 87 ? -3.633 -9.377 -11.678 1.00 71.75 87 PRO A CA 1
ATOM 680 C C . PRO A 1 87 ? -3.534 -9.549 -10.153 1.00 71.75 87 PRO A C 1
ATOM 682 O O . PRO A 1 87 ? -3.952 -10.583 -9.636 1.00 71.75 87 PRO A O 1
ATOM 685 N N . TYR A 1 88 ? -2.985 -8.572 -9.421 1.00 81.25 88 TYR A N 1
ATOM 686 C CA . TYR A 1 88 ? -2.710 -8.698 -7.987 1.00 81.25 88 TYR A CA 1
ATOM 687 C C . TYR A 1 88 ? -3.163 -7.473 -7.185 1.00 81.25 88 TYR A C 1
ATOM 689 O O . TYR A 1 88 ? -2.971 -6.333 -7.604 1.00 81.25 88 TYR A O 1
ATOM 697 N N . GLU A 1 89 ? -3.702 -7.719 -5.990 1.00 84.94 89 GLU A N 1
ATOM 698 C CA . GLU A 1 89 ? -4.070 -6.701 -4.999 1.00 84.94 89 GLU A CA 1
ATOM 699 C C . GLU A 1 89 ? -2.961 -6.532 -3.947 1.00 84.94 89 GLU A C 1
ATOM 701 O O . GLU A 1 89 ? -2.377 -7.504 -3.457 1.00 84.94 89 GLU A O 1
ATOM 706 N N . LEU A 1 90 ? -2.696 -5.286 -3.550 1.00 82.88 90 LEU A N 1
ATOM 707 C CA . LEU A 1 90 ? -1.829 -4.962 -2.423 1.00 82.88 90 LEU A CA 1
ATOM 708 C C . LEU A 1 90 ? -2.610 -5.050 -1.113 1.00 82.88 90 LEU A C 1
ATOM 710 O O . LEU A 1 90 ? -3.371 -4.157 -0.747 1.00 82.88 90 LEU A O 1
ATOM 714 N N . VAL A 1 91 ? -2.354 -6.114 -0.356 1.00 78.12 91 VAL A N 1
ATOM 715 C CA . VAL A 1 91 ? -2.977 -6.327 0.952 1.00 78.12 91 VAL A CA 1
ATOM 716 C C . VAL A 1 91 ? -2.086 -5.782 2.066 1.00 78.12 91 VAL A C 1
ATOM 718 O O . VAL A 1 91 ? -0.946 -6.215 2.241 1.00 78.12 91 VAL A O 1
ATOM 721 N N . ILE A 1 92 ? -2.633 -4.885 2.889 1.00 71.12 92 ILE A N 1
ATOM 722 C CA . ILE A 1 92 ? -1.953 -4.393 4.093 1.00 71.12 92 ILE A CA 1
ATOM 723 C C . ILE A 1 92 ? -1.853 -5.533 5.117 1.00 71.12 92 ILE A C 1
ATOM 725 O O . ILE A 1 92 ? -2.861 -6.013 5.645 1.00 71.12 92 ILE A O 1
ATOM 729 N N . LYS A 1 93 ? -0.623 -5.944 5.440 1.00 64.75 93 LYS A N 1
ATOM 730 C CA . LYS A 1 93 ? -0.318 -6.870 6.541 1.00 64.75 93 LYS A CA 1
ATOM 731 C C . LYS A 1 93 ? 0.380 -6.111 7.667 1.00 64.75 93 LYS A C 1
ATOM 733 O O . LYS A 1 93 ? 1.194 -5.229 7.411 1.00 64.75 93 LYS A O 1
ATOM 738 N N . SER A 1 94 ? 0.072 -6.449 8.922 1.00 58.66 94 SER A N 1
ATOM 739 C CA . SER A 1 94 ? 0.873 -5.945 10.047 1.00 58.66 94 SER A CA 1
ATOM 740 C C . SER A 1 94 ? 2.291 -6.528 9.976 1.00 58.66 94 SER A C 1
ATOM 742 O O . SER A 1 94 ? 2.490 -7.577 9.358 1.00 58.66 94 SER A O 1
ATOM 744 N N . ARG A 1 95 ? 3.275 -5.900 10.641 1.00 60.28 95 ARG A N 1
ATOM 745 C CA . ARG A 1 95 ? 4.669 -6.396 10.707 1.00 60.28 95 ARG A CA 1
ATOM 746 C C . ARG A 1 95 ? 4.787 -7.863 11.162 1.00 60.28 95 ARG A C 1
ATOM 748 O O . ARG A 1 95 ? 5.789 -8.496 10.867 1.00 60.28 95 ARG A O 1
ATOM 755 N N . GLY A 1 96 ? 3.770 -8.413 11.833 1.00 58.88 96 GLY A N 1
ATOM 756 C CA . GLY A 1 96 ? 3.712 -9.820 12.245 1.00 58.88 96 GLY A CA 1
ATOM 757 C C . GLY A 1 96 ? 3.014 -10.768 11.260 1.00 58.88 96 GLY A C 1
ATOM 758 O O . GLY A 1 96 ? 2.663 -11.877 11.649 1.00 58.88 96 GLY A O 1
ATOM 759 N N . GLY A 1 97 ? 2.697 -10.337 10.033 1.00 52.94 97 GLY A N 1
ATOM 760 C CA . GLY A 1 97 ? 2.027 -11.156 9.009 1.00 52.94 97 GLY A CA 1
ATOM 761 C C . GLY A 1 97 ? 0.539 -11.437 9.267 1.00 52.94 97 GLY A C 1
ATOM 762 O O . GLY A 1 97 ? -0.191 -11.790 8.341 1.00 52.94 97 GLY A O 1
ATOM 763 N N . LYS A 1 98 ? 0.056 -11.216 10.495 1.00 52.25 98 LYS A N 1
ATOM 764 C CA . LYS A 1 98 ? -1.367 -11.268 10.844 1.00 52.25 98 LYS A CA 1
ATOM 765 C C . LYS A 1 98 ? -2.066 -10.021 10.299 1.00 52.25 98 LYS A C 1
ATOM 767 O O . LYS A 1 98 ? -1.550 -8.906 10.427 1.00 52.25 98 LYS A O 1
ATOM 772 N N . LYS A 1 99 ? -3.230 -10.203 9.669 1.00 46.81 99 LYS A N 1
ATOM 773 C CA . LYS A 1 99 ? -4.103 -9.107 9.220 1.00 46.81 99 LYS A CA 1
ATOM 774 C C . LYS A 1 99 ? -4.330 -8.185 10.420 1.00 46.81 99 LYS A C 1
ATOM 776 O O . LYS A 1 99 ? -4.822 -8.648 11.446 1.00 46.81 99 LYS A O 1
ATOM 781 N N . GLY A 1 100 ? -3.915 -6.919 10.332 1.00 51.59 100 GLY A N 1
ATOM 782 C CA . GLY A 1 100 ? -4.276 -5.948 11.362 1.00 51.59 100 GLY A CA 1
ATOM 783 C C . GLY A 1 100 ? -5.799 -5.923 11.439 1.00 51.59 100 GLY A C 1
ATOM 784 O O . GLY A 1 100 ? -6.452 -5.765 10.404 1.00 51.59 100 GLY A O 1
ATOM 785 N N . ARG A 1 101 ? -6.374 -6.172 12.621 1.00 53.19 101 ARG A N 1
ATOM 786 C CA . ARG A 1 101 ? -7.824 -6.059 12.805 1.00 53.19 101 ARG A CA 1
ATOM 787 C C . ARG A 1 101 ? -8.180 -4.622 12.431 1.00 53.19 101 ARG A C 1
ATOM 789 O O . ARG A 1 101 ? -7.600 -3.694 12.990 1.00 53.19 101 ARG A O 1
ATOM 796 N N . ARG A 1 102 ? -9.052 -4.435 11.433 1.00 57.59 102 ARG A N 1
ATOM 797 C CA . ARG A 1 102 ? -9.564 -3.094 11.127 1.00 57.59 102 ARG A CA 1
ATOM 798 C C . ARG A 1 102 ? -10.165 -2.548 12.428 1.00 57.59 102 ARG A C 1
ATOM 800 O O . ARG A 1 102 ? -10.868 -3.317 13.086 1.00 57.59 102 ARG A O 1
ATOM 807 N N . PRO A 1 103 ? -9.860 -1.300 12.822 1.00 59.88 103 PRO A N 1
ATOM 808 C CA . PRO A 1 103 ? -10.442 -0.730 14.024 1.00 59.88 103 PRO A CA 1
ATOM 809 C C . PRO A 1 103 ? -11.961 -0.752 13.865 1.00 59.88 103 PRO A C 1
ATOM 811 O O . PRO A 1 103 ? -12.507 -0.186 12.917 1.00 59.88 103 PRO A O 1
ATOM 814 N N . ASP A 1 104 ? -12.622 -1.486 14.751 1.00 73.94 104 ASP A N 1
ATOM 815 C CA . ASP A 1 104 ? -14.073 -1.537 14.815 1.00 73.94 104 ASP A CA 1
ATOM 816 C C . ASP A 1 104 ? -14.537 -0.231 15.463 1.00 73.94 104 ASP A C 1
ATOM 818 O O . ASP A 1 104 ? -14.327 -0.014 16.657 1.00 73.94 104 ASP A O 1
ATOM 822 N N . ARG A 1 105 ? -15.088 0.675 14.647 1.00 73.31 105 ARG A N 1
ATOM 823 C CA . ARG A 1 105 ? -15.513 2.007 15.099 1.00 73.31 105 ARG A CA 1
ATOM 824 C C . ARG A 1 105 ? -16.561 1.922 16.205 1.00 73.31 105 ARG A C 1
ATOM 826 O O . ARG A 1 105 ? -16.480 2.691 17.154 1.00 73.31 105 ARG A O 1
ATOM 833 N N . VAL A 1 106 ? -17.471 0.952 16.118 1.00 76.25 106 VAL A N 1
ATOM 834 C CA . VAL A 1 106 ? -18.530 0.751 17.115 1.00 76.25 106 VAL A CA 1
ATOM 835 C C . VAL A 1 106 ? -17.918 0.307 18.440 1.00 76.25 106 VAL A C 1
ATOM 837 O O . VAL A 1 106 ? -18.233 0.856 19.495 1.00 76.25 106 VAL A O 1
ATOM 840 N N . ALA A 1 107 ? -16.978 -0.640 18.392 1.00 73.44 107 ALA A N 1
ATOM 841 C CA . ALA A 1 107 ? -16.262 -1.069 19.589 1.00 73.44 107 ALA A CA 1
ATOM 842 C C . ALA A 1 107 ? -15.415 0.064 20.196 1.00 73.44 107 ALA A C 1
ATOM 844 O O . ALA A 1 107 ? -15.364 0.188 21.417 1.00 73.44 107 ALA A O 1
ATOM 845 N N . ALA A 1 108 ? -14.788 0.905 19.367 1.00 77.06 108 ALA A N 1
ATOM 846 C CA . ALA A 1 108 ? -13.982 2.036 19.822 1.00 77.06 108 ALA A CA 1
ATOM 847 C C . ALA A 1 108 ? -14.827 3.114 20.523 1.00 77.06 108 ALA A C 1
ATOM 849 O O . ALA A 1 108 ? -14.458 3.568 21.604 1.00 77.06 108 ALA A O 1
ATOM 850 N N . GLU A 1 109 ? -15.976 3.486 19.953 1.00 80.56 109 GLU A N 1
ATOM 851 C CA . GLU A 1 109 ? -16.909 4.442 20.568 1.00 80.56 109 GLU A CA 1
ATOM 852 C C . GLU A 1 109 ? -17.484 3.903 21.882 1.00 80.56 109 GLU A C 1
ATOM 854 O O . GLU A 1 109 ? -17.496 4.611 22.891 1.00 80.56 109 GLU A O 1
ATOM 859 N N . ARG A 1 110 ? -17.873 2.622 21.916 1.00 81.50 110 ARG A N 1
ATOM 860 C CA . ARG A 1 110 ? -18.327 1.962 23.147 1.00 81.50 110 ARG A CA 1
ATOM 861 C C . ARG A 1 110 ? -17.237 1.962 24.220 1.00 81.50 110 ARG A C 1
ATOM 863 O O . ARG A 1 110 ? -17.501 2.330 25.362 1.00 81.50 110 ARG A O 1
ATOM 870 N N . ASN A 1 111 ? -16.015 1.561 23.869 1.00 82.06 111 ASN A N 1
ATOM 871 C CA . ASN A 1 111 ? -14.894 1.529 24.808 1.00 82.06 111 ASN A CA 1
ATOM 872 C C . ASN A 1 111 ? -14.581 2.936 25.344 1.00 82.06 111 ASN A C 1
ATOM 874 O O . ASN A 1 111 ? -14.290 3.086 26.530 1.00 82.06 111 ASN A O 1
ATOM 878 N N . GLN A 1 112 ? -14.706 3.970 24.507 1.00 81.81 112 GLN A N 1
ATOM 879 C CA . GLN A 1 112 ? -14.556 5.362 24.921 1.00 81.81 112 GLN A CA 1
ATOM 880 C C . GLN A 1 112 ? -15.657 5.796 25.904 1.00 81.81 112 GLN A C 1
ATOM 882 O O . GLN A 1 112 ? -15.349 6.389 26.935 1.00 81.81 112 GLN A O 1
ATOM 887 N N . ALA A 1 113 ? -16.920 5.442 25.653 1.00 84.69 113 ALA A N 1
ATOM 888 C CA . ALA A 1 113 ? -18.022 5.749 26.567 1.00 84.69 113 ALA A CA 1
ATOM 889 C C . ALA A 1 113 ? -17.863 5.056 27.935 1.00 84.69 113 ALA A C 1
ATOM 891 O O . ALA A 1 113 ? -17.990 5.705 28.976 1.00 84.69 113 ALA A O 1
ATOM 892 N N . ILE A 1 114 ? -17.509 3.763 27.939 1.00 84.62 114 ILE A N 1
ATOM 893 C CA . ILE A 1 114 ? -17.218 2.985 29.160 1.00 84.62 114 ILE A CA 1
ATOM 894 C C . ILE A 1 114 ? -16.101 3.655 29.960 1.00 84.62 114 ILE A C 1
ATOM 896 O O . ILE A 1 114 ? -16.187 3.826 31.177 1.00 84.62 114 ILE A O 1
ATOM 900 N N . ARG A 1 115 ? -15.048 4.071 29.262 1.00 84.19 115 ARG A N 1
ATOM 901 C CA . ARG A 1 115 ? -13.901 4.746 29.852 1.00 84.19 115 ARG A CA 1
ATOM 902 C C . ARG A 1 115 ? -14.293 6.077 30.502 1.00 84.19 115 ARG A C 1
ATOM 904 O O . ARG A 1 115 ? -13.871 6.352 31.625 1.00 84.19 115 ARG A O 1
ATOM 911 N N . ASP A 1 116 ? -15.082 6.899 29.819 1.00 86.44 116 ASP A N 1
ATOM 912 C CA . ASP A 1 116 ? -15.489 8.212 30.325 1.00 86.44 116 ASP A CA 1
ATOM 913 C C . ASP A 1 116 ? -16.404 8.101 31.551 1.00 86.44 116 ASP A C 1
ATOM 915 O O . ASP A 1 116 ? -16.330 8.939 32.454 1.00 86.44 116 ASP A O 1
ATOM 919 N N . LEU A 1 117 ? -17.236 7.057 31.615 1.00 85.00 117 LEU A N 1
ATOM 920 C CA . LEU A 1 117 ? -18.028 6.721 32.801 1.00 85.00 117 LEU A CA 1
ATOM 921 C C . LEU A 1 117 ? -17.139 6.243 33.955 1.00 85.00 117 LEU A C 1
ATOM 923 O O . LEU A 1 117 ? -17.284 6.729 35.079 1.00 85.00 117 LEU A O 1
ATOM 927 N N . TYR A 1 118 ? -16.165 5.371 33.673 1.00 84.81 118 TYR A N 1
ATOM 928 C CA . TYR A 1 118 ? -15.211 4.879 34.668 1.00 84.81 118 TYR A CA 1
ATOM 929 C C . TYR A 1 118 ? -14.431 6.011 35.341 1.00 84.81 118 TYR A C 1
ATOM 931 O O . TYR A 1 118 ? -14.393 6.080 36.568 1.00 84.81 118 TYR A O 1
ATOM 939 N N . TYR A 1 119 ? -13.850 6.943 34.578 1.00 83.88 119 TYR A N 1
ATOM 940 C CA . TYR A 1 119 ? -13.100 8.052 35.181 1.00 83.88 119 TYR A CA 1
ATOM 941 C C . TYR A 1 119 ? -13.994 9.040 35.934 1.00 83.88 119 TYR A C 1
ATOM 943 O O . TYR A 1 119 ? -13.563 9.569 36.959 1.00 83.88 119 TYR A O 1
ATOM 951 N N . ARG A 1 120 ? -15.234 9.264 35.475 1.00 84.69 120 ARG A N 1
ATOM 952 C CA . ARG A 1 120 ? -16.211 10.075 36.216 1.00 84.69 120 ARG A CA 1
ATOM 953 C C . ARG A 1 120 ? -16.519 9.469 37.584 1.00 84.69 120 ARG A C 1
ATOM 955 O O . ARG A 1 120 ? -16.461 10.187 38.578 1.00 84.69 120 ARG A O 1
ATOM 962 N N . ARG A 1 121 ? -16.778 8.161 37.651 1.00 81.69 121 ARG A N 1
ATOM 963 C CA . ARG A 1 121 ? -17.042 7.463 38.919 1.00 81.69 121 ARG A CA 1
ATOM 964 C C . ARG A 1 121 ? -15.798 7.364 39.801 1.00 81.69 121 ARG A C 1
ATOM 966 O O . ARG A 1 121 ? -15.872 7.621 40.998 1.00 81.69 121 ARG A O 1
ATOM 973 N N . LEU A 1 122 ? -14.627 7.105 39.221 1.00 82.81 122 LEU A N 1
ATOM 974 C CA . LEU A 1 122 ? -13.366 7.081 39.968 1.00 82.81 122 LEU A CA 1
ATOM 975 C C . LEU A 1 122 ? -13.056 8.440 40.623 1.00 82.81 122 LEU A C 1
ATOM 977 O O . LEU A 1 122 ? -12.531 8.480 41.734 1.00 82.81 122 LEU A O 1
ATOM 981 N N . ALA A 1 123 ? -13.410 9.550 39.966 1.00 82.06 123 ALA A N 1
ATOM 982 C CA . ALA A 1 123 ? -13.275 10.890 40.535 1.00 82.06 123 ALA A CA 1
ATOM 983 C C . ALA A 1 123 ? -14.224 11.146 41.722 1.00 82.06 123 ALA A C 1
ATOM 985 O O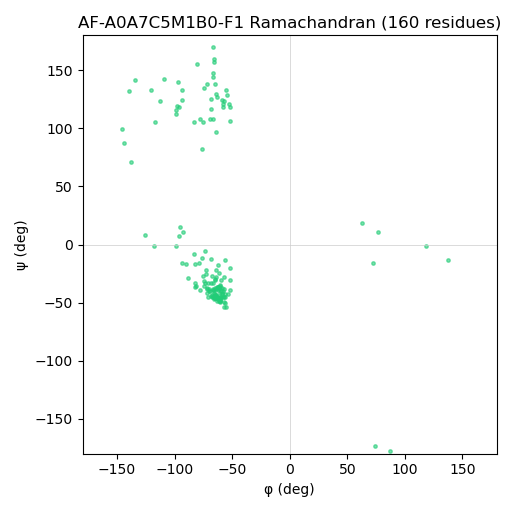 . ALA A 1 123 ? -13.893 11.952 42.587 1.00 82.06 123 AL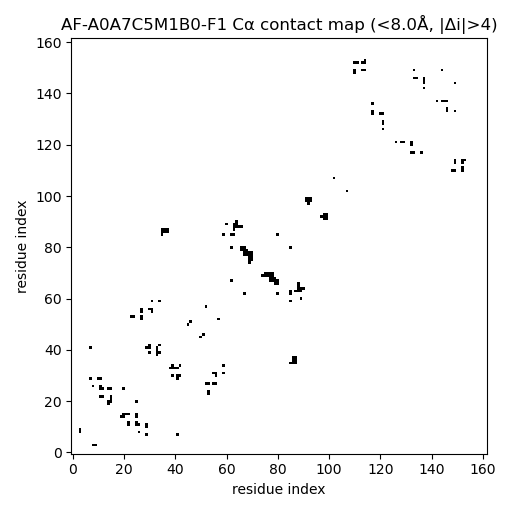A A O 1
ATOM 986 N N . GLN A 1 124 ? -15.370 10.458 41.783 1.00 79.94 124 GLN A N 1
ATOM 987 C CA . GLN A 1 124 ? -16.335 10.562 42.886 1.00 79.94 124 GLN A CA 1
ATOM 988 C C . GLN A 1 124 ? -15.950 9.688 44.089 1.00 79.94 124 GLN A C 1
ATOM 990 O O . GLN A 1 124 ? -16.140 10.105 45.227 1.00 79.94 124 GLN A O 1
ATOM 995 N N . VAL A 1 125 ? -15.390 8.497 43.848 1.00 75.88 125 VAL A N 1
ATOM 996 C CA . VAL A 1 125 ? -15.049 7.518 44.900 1.00 75.88 125 VAL A CA 1
ATOM 997 C C . VAL A 1 125 ? -13.640 7.734 45.482 1.00 75.88 125 VAL A C 1
ATOM 999 O O . VAL A 1 125 ? -13.396 7.440 46.650 1.00 75.88 125 VAL A O 1
ATOM 1002 N N . GLY A 1 126 ? -12.701 8.282 44.701 1.00 67.31 126 GLY A N 1
ATOM 1003 C CA . GLY A 1 126 ? -11.318 8.527 45.127 1.00 67.31 126 GLY A CA 1
ATOM 1004 C C . GLY A 1 126 ? -10.359 7.340 44.918 1.00 67.31 126 GLY A C 1
ATOM 1005 O O . GLY A 1 126 ? -10.707 6.299 44.354 1.00 67.31 126 GLY A O 1
ATOM 1006 N N . LYS A 1 127 ? -9.090 7.505 45.333 1.00 58.19 127 LYS A N 1
ATOM 1007 C CA . LYS A 1 127 ? -8.031 6.485 45.170 1.00 58.19 127 LYS A CA 1
ATOM 1008 C C . LYS A 1 127 ? -8.301 5.279 46.080 1.00 58.19 127 LYS A C 1
ATOM 1010 O O . LYS A 1 127 ? -8.104 5.370 47.284 1.00 58.19 127 LYS A O 1
ATOM 1015 N N . GLY A 1 128 ? -8.696 4.153 45.483 1.00 64.56 128 GLY A N 1
ATOM 1016 C CA . GLY A 1 128 ? -8.912 2.871 46.173 1.00 64.56 128 GLY A CA 1
ATOM 1017 C C . GLY A 1 128 ? -10.174 2.121 45.739 1.00 64.56 128 GLY A C 1
ATOM 1018 O O . GLY A 1 128 ? -10.295 0.936 46.019 1.00 64.56 128 GLY A O 1
ATOM 1019 N N . GLY A 1 129 ? -11.086 2.778 45.013 1.00 74.44 129 GLY A N 1
ATOM 1020 C CA . GLY A 1 129 ? -12.370 2.199 44.603 1.00 74.44 129 GLY A CA 1
ATOM 1021 C C . GLY A 1 129 ? -12.414 1.572 43.209 1.00 74.44 129 GLY A C 1
ATOM 1022 O O . GLY A 1 129 ? -13.507 1.375 42.693 1.00 74.44 129 GLY A O 1
ATOM 1023 N N . SER A 1 130 ? -11.281 1.288 42.556 1.00 73.00 130 SER A N 1
ATOM 1024 C CA . SER A 1 130 ? -11.281 0.856 41.146 1.00 73.00 130 SER A CA 1
ATOM 1025 C C . SER A 1 130 ? -12.096 -0.413 40.900 1.00 73.00 130 SER A C 1
ATOM 1027 O O . SER A 1 130 ? -12.850 -0.458 39.935 1.00 73.00 130 SER A O 1
ATOM 1029 N N . ASP A 1 131 ? -11.988 -1.415 41.775 1.00 79.19 131 ASP A N 1
ATOM 1030 C CA . ASP A 1 131 ? -12.748 -2.661 41.620 1.00 79.19 131 ASP A CA 1
ATOM 1031 C C . ASP A 1 131 ? -14.235 -2.484 41.979 1.00 79.19 131 ASP A C 1
ATOM 1033 O O . ASP A 1 131 ? -15.084 -3.085 41.329 1.00 79.19 131 ASP A O 1
ATOM 1037 N N . SER A 1 132 ? -14.566 -1.584 42.918 1.00 79.31 132 SER A N 1
ATOM 1038 C CA . SER A 1 132 ? -15.961 -1.203 43.219 1.00 79.31 132 SER A CA 1
ATOM 1039 C C . SER A 1 132 ? -16.619 -0.524 42.019 1.00 79.31 132 SER A C 1
ATOM 1041 O O . SER A 1 132 ? -17.713 -0.895 41.611 1.00 79.31 132 SER A O 1
ATOM 1043 N N . VAL A 1 133 ? -15.915 0.424 41.392 1.00 81.44 133 VAL A N 1
ATOM 1044 C CA . VAL A 1 133 ? -16.410 1.141 40.210 1.00 81.44 133 VAL A CA 1
ATOM 1045 C C . VAL A 1 133 ? -16.586 0.192 39.024 1.00 81.44 133 VAL A C 1
ATOM 1047 O O . VAL A 1 133 ? -17.534 0.342 38.261 1.00 81.44 133 VAL A O 1
ATOM 1050 N N . ILE A 1 134 ? -15.696 -0.791 38.853 1.00 82.31 134 ILE A N 1
ATOM 1051 C CA . ILE A 1 134 ? -15.843 -1.805 37.801 1.00 82.31 134 ILE A CA 1
ATOM 1052 C C . ILE A 1 134 ? -17.091 -2.660 38.049 1.00 82.31 134 ILE A C 1
ATOM 1054 O O . ILE A 1 134 ? -17.859 -2.849 37.112 1.00 82.31 134 ILE A O 1
ATOM 1058 N N . ALA A 1 135 ? -17.314 -3.136 39.278 1.00 81.81 135 ALA A N 1
ATOM 1059 C CA . ALA A 1 135 ? -18.492 -3.936 39.616 1.00 81.81 135 ALA A CA 1
ATOM 1060 C C . ALA A 1 135 ? -19.799 -3.160 39.380 1.00 81.81 135 ALA A C 1
ATOM 1062 O O . ALA A 1 135 ? -20.696 -3.651 38.703 1.00 81.81 135 ALA A O 1
ATOM 1063 N N . GLU A 1 136 ? -19.861 -1.905 39.827 1.00 81.69 136 GLU A N 1
ATOM 1064 C CA . GLU A 1 136 ? -21.025 -1.042 39.602 1.00 81.69 136 GLU A CA 1
ATOM 1065 C C . GLU A 1 136 ? -21.296 -0.772 38.115 1.00 81.69 136 GLU A C 1
ATOM 1067 O O . GLU A 1 136 ? -22.449 -0.678 37.699 1.00 81.69 136 GLU A O 1
ATOM 1072 N N . LEU A 1 137 ? -20.246 -0.635 37.298 1.00 81.19 137 LEU A N 1
ATOM 1073 C CA . LEU A 1 137 ? -20.394 -0.435 35.856 1.00 81.19 137 LEU A CA 1
ATOM 1074 C C . LEU A 1 137 ? -20.890 -1.691 35.138 1.00 81.19 137 LEU A C 1
ATOM 1076 O O . LEU A 1 137 ? -21.609 -1.563 34.152 1.00 81.19 137 LEU A O 1
ATOM 1080 N N . VAL A 1 138 ? -20.516 -2.885 35.606 1.00 84.50 138 VAL A N 1
ATOM 1081 C CA . VAL A 1 138 ? -21.064 -4.147 35.081 1.00 84.50 138 VAL A CA 1
ATOM 1082 C C . VAL A 1 138 ? -22.560 -4.236 35.387 1.00 84.50 138 VAL A C 1
ATOM 1084 O O . VAL A 1 138 ? -23.339 -4.580 34.500 1.00 84.50 138 VAL A O 1
ATOM 1087 N N . ASP A 1 139 ? -22.968 -3.856 36.599 1.00 82.50 139 ASP A N 1
ATOM 1088 C CA . ASP A 1 139 ? -24.379 -3.860 36.999 1.00 82.50 139 ASP A CA 1
ATOM 1089 C C . ASP A 1 139 ? -25.210 -2.818 36.224 1.00 82.50 139 ASP A C 1
ATOM 1091 O O . ASP A 1 139 ? -26.345 -3.092 35.836 1.00 82.50 139 ASP A O 1
ATOM 1095 N N . GLU A 1 140 ? -24.653 -1.632 35.955 1.00 82.06 140 GLU A N 1
ATOM 1096 C CA . GLU A 1 140 ? -25.354 -0.541 35.259 1.00 82.06 140 GLU A CA 1
ATOM 1097 C C . GLU A 1 140 ? -25.437 -0.735 33.736 1.00 82.06 140 GLU A C 1
ATOM 1099 O O . GLU A 1 140 ? -26.458 -0.416 33.126 1.00 82.06 140 GLU A O 1
ATOM 1104 N N . LEU A 1 141 ? -24.374 -1.242 33.104 1.00 78.25 141 LEU A N 1
ATOM 1105 C CA . LEU A 1 141 ? -24.312 -1.418 31.646 1.00 78.25 141 LEU A CA 1
ATOM 1106 C C . LEU A 1 141 ? -24.986 -2.716 31.168 1.00 78.25 141 LEU A C 1
ATOM 1108 O O . LEU A 1 141 ? -25.172 -2.903 29.963 1.00 78.25 141 LEU A O 1
ATOM 1112 N N . GLY A 1 142 ? -25.387 -3.585 32.098 1.00 76.44 142 GLY A N 1
ATOM 1113 C CA . GLY A 1 142 ? -26.153 -4.791 31.816 1.00 76.44 142 GLY A CA 1
ATOM 1114 C C . GLY A 1 142 ? -25.337 -5.923 31.167 1.00 76.44 142 GLY A C 1
ATOM 1115 O O . GLY A 1 142 ? -24.119 -5.837 31.008 1.00 76.44 142 GLY A O 1
ATOM 1116 N N . PRO A 1 143 ? -26.004 -7.021 30.760 1.00 74.81 143 PRO A N 1
ATOM 1117 C CA . PRO A 1 143 ? -25.348 -8.282 30.394 1.00 74.81 143 PRO A CA 1
ATOM 1118 C C . PRO A 1 143 ? -24.510 -8.221 29.106 1.00 74.81 143 PRO A C 1
ATOM 1120 O O . PRO A 1 143 ? -23.739 -9.140 28.833 1.00 74.81 143 PRO A O 1
ATOM 1123 N N . GLU A 1 144 ? -24.644 -7.160 28.306 1.00 73.12 144 GLU A N 1
ATOM 1124 C CA . GLU A 1 144 ? -23.879 -6.976 27.068 1.00 73.12 144 GLU A CA 1
ATOM 1125 C C . GLU A 1 144 ? -22.444 -6.477 27.309 1.00 73.12 144 GLU A C 1
ATOM 1127 O O . GLU A 1 144 ? -21.597 -6.569 26.413 1.00 73.12 144 GLU A O 1
ATOM 1132 N N . VAL A 1 145 ? -22.141 -5.970 28.510 1.00 76.19 145 VAL A N 1
ATOM 1133 C CA . VAL A 1 145 ? -20.817 -5.446 28.864 1.00 76.19 145 VAL A CA 1
ATOM 1134 C C . VAL A 1 145 ? -20.210 -6.276 29.991 1.00 76.19 145 VAL A C 1
ATOM 1136 O O . VAL A 1 145 ? -20.567 -6.154 31.156 1.00 76.19 145 VAL A O 1
ATOM 1139 N N . SER A 1 146 ? -19.236 -7.118 29.642 1.00 81.88 146 SER A N 1
ATOM 1140 C CA . SER A 1 146 ? -18.514 -7.926 30.631 1.00 81.88 146 SER A CA 1
ATOM 1141 C C . SER A 1 146 ? -17.413 -7.137 31.345 1.00 81.88 146 SER A C 1
ATOM 1143 O O . SER A 1 146 ? -16.802 -6.228 30.776 1.00 81.88 146 SER A O 1
ATOM 1145 N N . GLU A 1 147 ? -17.060 -7.568 32.559 1.00 81.44 147 GLU A N 1
ATOM 1146 C CA . GLU A 1 147 ? -15.929 -7.022 33.323 1.00 81.44 147 GLU A CA 1
ATOM 1147 C C . GLU A 1 147 ? -14.625 -6.999 32.502 1.00 81.44 147 GLU A C 1
ATOM 1149 O O . GLU A 1 147 ? -13.856 -6.034 32.535 1.00 81.44 147 GLU A O 1
ATOM 1154 N N . SER A 1 148 ? -14.394 -8.047 31.700 1.00 80.31 148 SER A N 1
ATOM 1155 C CA . SER A 1 148 ? -13.217 -8.152 30.832 1.00 80.31 148 SER A CA 1
ATOM 1156 C C . SER A 1 148 ? -13.132 -7.019 29.805 1.00 80.31 148 SER A C 1
ATOM 1158 O O . SER A 1 148 ? -12.043 -6.492 29.575 1.00 80.31 148 SER A O 1
ATOM 1160 N N . MET A 1 149 ? -14.271 -6.581 29.261 1.00 77.81 149 MET A N 1
ATOM 1161 C CA . MET A 1 149 ? -14.348 -5.500 28.275 1.00 77.81 149 MET A CA 1
ATOM 1162 C C . MET A 1 149 ? -14.065 -4.139 28.910 1.00 77.81 149 MET A C 1
ATOM 1164 O O . MET A 1 149 ? -13.372 -3.314 28.318 1.00 77.81 149 MET A O 1
ATOM 1168 N N . ILE A 1 150 ? -14.543 -3.917 30.138 1.00 80.06 150 ILE A N 1
ATOM 1169 C CA . ILE A 1 150 ? -14.257 -2.697 30.904 1.00 80.06 150 ILE A CA 1
ATOM 1170 C C . ILE A 1 150 ? -12.758 -2.623 31.220 1.00 80.06 150 ILE A C 1
ATOM 1172 O O . ILE A 1 150 ? -12.114 -1.597 30.986 1.00 80.06 150 ILE A O 1
ATOM 1176 N N . ARG A 1 151 ? -12.161 -3.732 31.677 1.00 82.81 151 ARG A N 1
ATOM 1177 C CA . ARG A 1 151 ? -10.715 -3.807 31.946 1.00 82.81 151 ARG A CA 1
ATOM 1178 C C . ARG A 1 151 ? -9.878 -3.614 30.677 1.00 82.81 151 ARG A C 1
ATOM 1180 O O . ARG A 1 151 ? -8.819 -2.989 30.750 1.00 82.81 151 ARG A O 1
ATOM 1187 N N . GLU A 1 152 ? -10.325 -4.122 29.530 1.00 80.62 152 GLU A N 1
ATOM 1188 C CA . GLU A 1 152 ? -9.664 -3.924 28.233 1.00 80.62 152 GLU A CA 1
ATOM 1189 C C . GLU A 1 152 ? -9.710 -2.451 27.791 1.00 80.62 152 GLU A C 1
ATOM 1191 O O . GLU A 1 152 ? -8.663 -1.874 27.487 1.00 80.62 152 GLU A O 1
ATOM 1196 N N . ALA A 1 153 ? -10.879 -1.808 27.877 1.00 77.56 153 ALA A N 1
ATOM 1197 C CA . ALA A 1 153 ? -11.064 -0.393 27.540 1.00 77.56 153 ALA A CA 1
ATOM 1198 C C . ALA A 1 153 ? -10.214 0.552 28.415 1.00 77.56 153 ALA A C 1
ATOM 1200 O O . ALA A 1 153 ? -9.692 1.56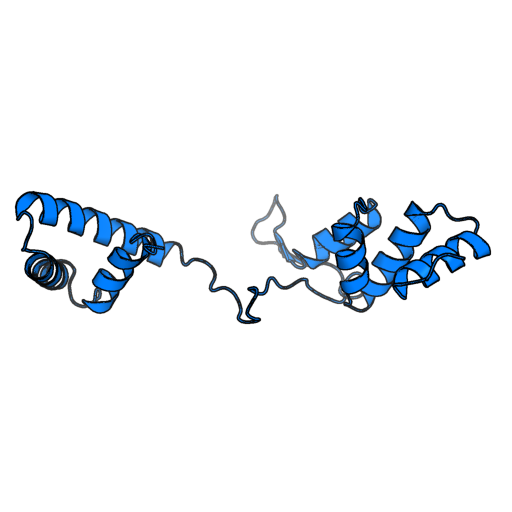5 27.940 1.00 77.56 153 ALA A O 1
ATOM 1201 N N . ILE A 1 154 ? -10.022 0.218 29.697 1.00 78.38 154 ILE A N 1
ATOM 1202 C CA . ILE A 1 154 ? -9.156 0.988 30.605 1.00 78.38 154 ILE A CA 1
ATOM 1203 C C . ILE A 1 154 ? -7.672 0.791 30.248 1.00 78.38 154 ILE A C 1
ATOM 1205 O O . ILE A 1 154 ? -6.905 1.760 30.228 1.00 78.38 154 ILE A O 1
ATOM 1209 N N . LYS A 1 155 ? -7.258 -0.447 29.935 1.00 75.81 155 LYS A N 1
ATOM 1210 C CA . LYS A 1 155 ? -5.860 -0.797 29.621 1.00 75.81 155 LYS A CA 1
ATOM 1211 C C . LYS A 1 155 ? -5.334 -0.147 28.344 1.00 75.81 155 LYS A C 1
ATOM 1213 O O . LYS A 1 155 ? -4.143 0.152 28.300 1.00 75.81 155 LYS A O 1
ATOM 1218 N N . GLU A 1 156 ? -6.181 0.128 27.349 1.00 62.41 156 GLU A N 1
ATOM 1219 C CA . GLU A 1 156 ? -5.782 0.723 26.057 1.00 62.41 156 GLU A CA 1
ATOM 1220 C C . GLU A 1 156 ? -5.034 2.070 26.160 1.00 62.41 156 GLU A C 1
ATOM 1222 O O . GLU A 1 156 ? -4.407 2.492 25.190 1.00 62.41 156 GLU A O 1
ATOM 1227 N N . ARG A 1 157 ? -5.030 2.744 27.322 1.00 46.97 157 ARG A N 1
ATOM 1228 C CA . ARG A 1 157 ? -4.272 3.996 27.529 1.00 46.97 157 ARG A CA 1
ATOM 1229 C C . ARG A 1 157 ? -3.318 3.988 28.710 1.00 46.97 157 ARG A C 1
ATOM 1231 O O . ARG A 1 157 ? -2.803 5.060 29.017 1.00 46.97 157 ARG A O 1
ATOM 1238 N N . SER A 1 158 ? -3.086 2.863 29.384 1.00 40.06 158 SER A N 1
ATOM 1239 C CA . SER A 1 158 ? -1.934 2.818 30.286 1.00 40.06 158 SER A CA 1
ATOM 1240 C C . SER A 1 158 ? -0.704 2.908 29.387 1.00 40.06 158 SER A C 1
ATOM 1242 O O . SER A 1 158 ? -0.463 1.954 28.639 1.00 40.06 158 SER A O 1
ATOM 1244 N N . PRO A 1 159 ? 0.042 4.035 29.364 1.00 41.19 159 PRO A N 1
ATOM 1245 C CA . PRO A 1 159 ? 1.302 4.048 28.646 1.00 41.19 159 PRO A CA 1
ATOM 1246 C C . PRO A 1 159 ? 2.101 2.880 29.209 1.00 41.19 159 PRO A C 1
ATOM 1248 O O . PRO A 1 159 ? 2.174 2.719 30.430 1.00 41.19 159 PRO A O 1
ATOM 1251 N N . LYS A 1 160 ? 2.626 2.018 28.332 1.00 39.84 160 LYS A N 1
ATOM 1252 C CA . LYS A 1 160 ? 3.638 1.049 28.744 1.00 39.84 160 LYS A CA 1
ATOM 1253 C C . LYS A 1 160 ? 4.708 1.868 29.452 1.00 39.84 160 LYS A C 1
ATOM 1255 O O . LYS A 1 160 ? 5.387 2.651 28.799 1.00 39.84 160 LYS A O 1
ATOM 1260 N N . SER A 1 161 ? 4.760 1.764 30.775 1.00 36.41 161 SER A N 1
ATOM 1261 C CA . SER A 1 161 ? 5.832 2.321 31.579 1.00 36.41 161 SER A CA 1
ATOM 1262 C C . SER A 1 161 ? 7.084 1.568 31.149 1.00 36.41 161 SER A C 1
ATOM 1264 O O . SER A 1 161 ? 7.271 0.410 31.515 1.00 36.41 161 SER A O 1
ATOM 1266 N N . GLY A 1 162 ? 7.832 2.187 30.245 1.00 33.81 162 GLY A N 1
ATOM 1267 C CA . GLY A 1 162 ? 9.122 1.763 29.731 1.00 33.81 162 GLY A CA 1
ATOM 1268 C C . GLY A 1 162 ? 10.044 2.960 29.776 1.00 33.81 162 GLY A C 1
ATOM 1269 O O . GLY A 1 162 ? 9.541 4.073 29.495 1.00 33.81 162 GLY A O 1
#